Protein AF-A0A522CM79-F1 (afdb_monomer_lite)

Structure (mmCIF, N/CA/C/O backbone):
data_AF-A0A522CM79-F1
#
_entry.id   AF-A0A522CM79-F1
#
loop_
_atom_site.group_PDB
_atom_site.id
_atom_site.type_symbol
_atom_site.label_atom_id
_atom_site.label_alt_id
_atom_site.label_comp_id
_atom_site.label_asym_id
_atom_site.label_entity_id
_atom_site.label_seq_id
_atom_site.pdbx_PDB_ins_code
_atom_site.Cartn_x
_atom_site.Cartn_y
_atom_site.Cartn_z
_atom_site.occupancy
_atom_site.B_iso_or_equiv
_atom_site.auth_seq_id
_atom_site.auth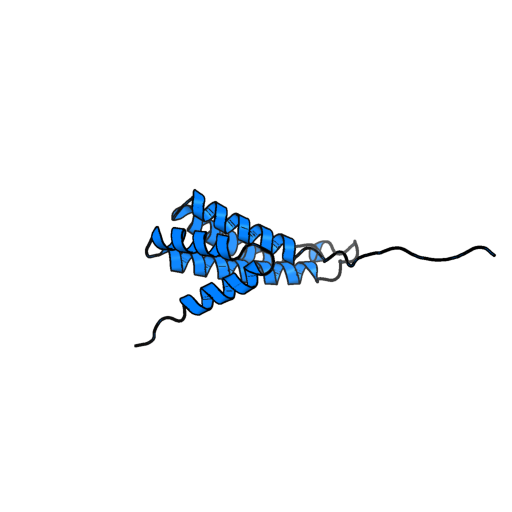_comp_id
_atom_site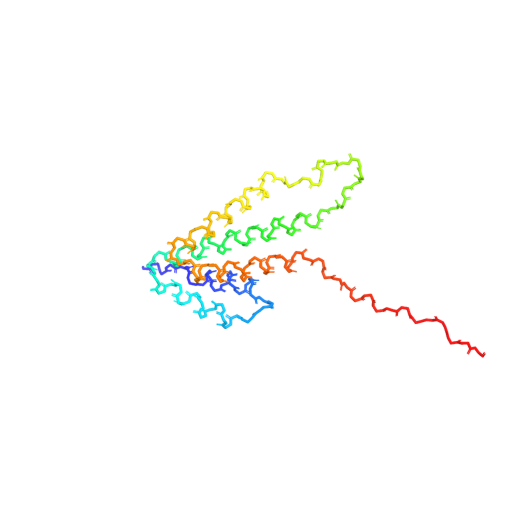.auth_asym_id
_atom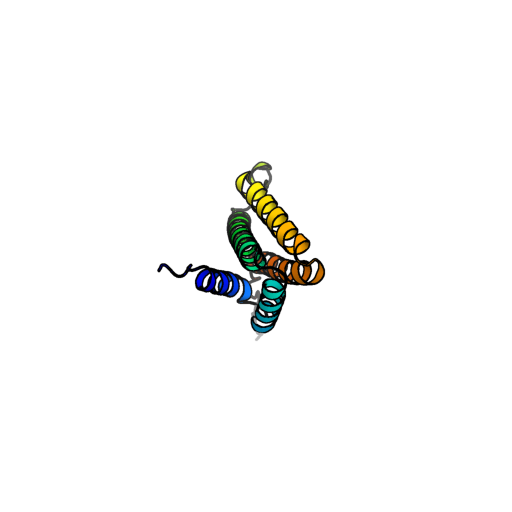_site.auth_atom_id
_atom_site.pdbx_PDB_model_num
ATOM 1 N N . MET A 1 1 ? -13.249 26.812 8.431 1.00 33.41 1 MET A N 1
ATOM 2 C CA . MET A 1 1 ? -13.419 25.378 8.761 1.00 33.41 1 MET A CA 1
ATOM 3 C C . MET A 1 1 ? -12.969 24.543 7.568 1.00 33.41 1 MET A C 1
ATOM 5 O O . MET A 1 1 ? -13.743 24.342 6.641 1.00 33.41 1 MET A O 1
ATOM 9 N N . THR A 1 2 ? -11.707 24.116 7.536 1.00 35.78 2 THR A N 1
ATOM 10 C CA . THR A 1 2 ? -11.151 23.333 6.420 1.00 35.78 2 THR A CA 1
ATOM 11 C C . THR A 1 2 ? -11.462 21.859 6.666 1.00 35.78 2 THR A C 1
ATOM 13 O O . THR A 1 2 ? -10.787 21.206 7.457 1.00 35.78 2 THR A O 1
ATOM 16 N N . ARG A 1 3 ? -12.536 21.341 6.055 1.00 39.41 3 ARG A N 1
ATOM 17 C CA . ARG A 1 3 ? -12.828 19.900 6.068 1.00 39.41 3 ARG A CA 1
ATOM 18 C C . ARG A 1 3 ? -11.663 19.177 5.388 1.00 39.41 3 ARG A C 1
ATOM 20 O O . ARG A 1 3 ? -11.334 19.459 4.239 1.00 39.41 3 ARG A O 1
ATOM 27 N N . LEU A 1 4 ? -11.008 18.301 6.142 1.00 37.91 4 LEU A N 1
ATOM 28 C CA . LEU A 1 4 ? -9.883 17.482 5.708 1.00 37.91 4 LEU A CA 1
ATOM 29 C C . LEU A 1 4 ? -10.268 16.687 4.448 1.00 37.91 4 LEU A C 1
ATOM 31 O O . LEU A 1 4 ? -11.114 15.797 4.519 1.00 37.91 4 LEU A O 1
ATOM 35 N N . LYS A 1 5 ? -9.591 16.978 3.326 1.00 47.25 5 LYS A N 1
ATOM 36 C CA . LYS A 1 5 ? -9.557 16.231 2.044 1.00 47.25 5 LYS A CA 1
ATOM 37 C C . LYS A 1 5 ? -9.005 14.793 2.188 1.00 47.25 5 LYS A C 1
ATOM 39 O O . LYS A 1 5 ? -8.283 14.297 1.334 1.00 47.25 5 LYS A O 1
ATOM 44 N N . GLY A 1 6 ? -9.259 14.121 3.307 1.00 43.88 6 GLY A N 1
ATOM 45 C CA . GLY A 1 6 ? -8.823 12.741 3.529 1.00 43.88 6 GLY A CA 1
ATOM 46 C C . GLY A 1 6 ? -9.768 11.715 2.908 1.00 43.88 6 GLY A C 1
ATOM 47 O O . GLY A 1 6 ? -9.361 10.590 2.661 1.00 43.88 6 GLY A O 1
ATOM 48 N N . GLN A 1 7 ? -11.030 12.085 2.673 1.00 45.50 7 GLN A N 1
ATOM 49 C CA . GLN A 1 7 ? -12.036 11.173 2.125 1.00 45.50 7 GLN A CA 1
ATOM 50 C C . GLN A 1 7 ? -11.904 11.073 0.601 1.00 45.50 7 GLN A C 1
ATOM 52 O O . GLN A 1 7 ? -11.690 9.980 0.095 1.00 45.50 7 GLN A O 1
ATOM 57 N N . ASP A 1 8 ? -11.830 12.214 -0.094 1.00 50.91 8 ASP A N 1
ATOM 58 C CA . ASP A 1 8 ? -11.607 12.246 -1.546 1.00 50.91 8 ASP A CA 1
ATOM 59 C C . ASP A 1 8 ? -10.283 11.581 -1.964 1.00 50.91 8 ASP A C 1
ATOM 61 O O . ASP A 1 8 ? -10.229 10.911 -2.988 1.00 50.91 8 ASP A O 1
ATOM 65 N N . ASN A 1 9 ? -9.221 11.703 -1.157 1.00 60.53 9 ASN A N 1
ATOM 66 C CA . ASN A 1 9 ? -7.935 11.055 -1.445 1.00 60.53 9 ASN A CA 1
ATOM 67 C C . ASN A 1 9 ? -7.972 9.537 -1.245 1.00 60.53 9 ASN A C 1
ATOM 69 O O . ASN A 1 9 ? -7.327 8.817 -2.000 1.00 60.53 9 ASN A O 1
ATOM 73 N N . LEU A 1 10 ? -8.688 9.038 -0.232 1.00 58.62 10 LEU A N 1
ATOM 74 C CA . LEU A 1 10 ? -8.773 7.599 0.012 1.00 58.62 10 LEU A CA 1
ATOM 75 C C . LEU A 1 10 ? -9.591 6.919 -1.087 1.00 58.62 10 LEU A C 1
ATOM 77 O O . LEU A 1 10 ? -9.165 5.888 -1.604 1.00 58.62 10 LEU A O 1
ATOM 81 N N . ASP A 1 11 ? -10.731 7.506 -1.456 1.00 62.25 11 ASP A N 1
ATOM 82 C CA . ASP A 1 11 ? -11.580 7.008 -2.538 1.00 62.25 11 ASP A CA 1
ATOM 83 C C . ASP A 1 11 ? -10.852 7.075 -3.898 1.00 62.25 11 ASP A C 1
ATOM 85 O O . ASP A 1 11 ? -10.929 6.118 -4.667 1.00 62.25 11 ASP A O 1
ATOM 89 N N . ASP A 1 12 ? -10.066 8.125 -4.173 1.00 63.88 12 ASP A N 1
ATOM 90 C CA . ASP A 1 12 ? -9.259 8.249 -5.401 1.00 63.88 12 ASP A CA 1
ATOM 91 C C . ASP A 1 12 ? -8.092 7.243 -5.455 1.00 63.88 12 ASP A C 1
ATOM 93 O O . ASP A 1 12 ? -7.921 6.533 -6.450 1.00 63.88 12 ASP A O 1
ATOM 97 N N . LEU A 1 13 ? -7.328 7.102 -4.363 1.00 61.19 13 LEU A N 1
ATOM 98 C CA . LEU A 1 13 ? -6.248 6.111 -4.243 1.00 61.19 13 LEU A CA 1
ATOM 99 C C . LEU A 1 13 ? -6.785 4.680 -4.348 1.00 61.19 13 LEU A C 1
ATOM 101 O O . LEU A 1 13 ? -6.214 3.834 -5.040 1.00 61.19 13 LEU A O 1
ATOM 105 N N . THR A 1 14 ? -7.921 4.420 -3.699 1.00 61.84 14 THR A N 1
ATOM 106 C CA . THR A 1 14 ? -8.623 3.139 -3.784 1.00 61.84 14 THR A CA 1
ATOM 107 C C . THR A 1 14 ? -9.111 2.896 -5.205 1.00 61.84 14 THR A C 1
ATOM 109 O O . THR A 1 14 ? -8.880 1.816 -5.741 1.00 61.84 14 THR A O 1
ATOM 112 N N . GLY A 1 15 ? -9.746 3.880 -5.846 1.00 59.38 15 GLY A N 1
ATOM 113 C CA . GLY A 1 15 ? -10.246 3.788 -7.218 1.00 59.38 15 GLY A CA 1
ATOM 114 C C . GLY A 1 15 ? -9.143 3.462 -8.226 1.00 59.38 15 GLY A C 1
ATOM 115 O O . GLY A 1 15 ? -9.307 2.572 -9.062 1.00 59.38 15 GLY A O 1
ATOM 116 N N . LYS A 1 16 ? -7.975 4.099 -8.089 1.00 62.78 16 LYS A N 1
ATOM 117 C CA . LYS A 1 16 ? -6.784 3.819 -8.909 1.00 62.78 16 LYS A CA 1
ATOM 118 C C . LYS A 1 16 ? -6.244 2.403 -8.711 1.00 62.78 16 LYS A C 1
ATOM 120 O O . LYS A 1 16 ? -5.839 1.765 -9.681 1.00 62.78 16 LYS A O 1
ATOM 125 N N . LEU A 1 17 ? -6.257 1.896 -7.477 1.00 58.19 17 LEU A N 1
ATOM 126 C CA . LEU A 1 17 ? -5.774 0.550 -7.160 1.00 58.19 17 LEU A CA 1
ATOM 127 C C . LEU A 1 17 ? -6.801 -0.550 -7.472 1.00 58.19 17 LEU A C 1
ATOM 129 O O . LEU A 1 17 ? -6.401 -1.679 -7.728 1.00 58.19 17 LEU A O 1
ATOM 133 N N . THR A 1 18 ? -8.103 -0.252 -7.475 1.00 56.16 18 THR A N 1
ATOM 134 C CA . THR A 1 18 ? -9.193 -1.243 -7.604 1.00 56.16 18 THR A CA 1
ATOM 135 C C . THR A 1 18 ? -9.727 -1.455 -9.012 1.00 56.16 18 THR A C 1
ATOM 137 O O . THR A 1 18 ? -10.574 -2.327 -9.186 1.00 56.16 18 THR A O 1
ATOM 140 N N . ALA A 1 19 ? -9.216 -0.753 -10.027 1.00 57.09 19 ALA A N 1
ATOM 141 C CA . ALA A 1 19 ? -9.712 -0.807 -11.409 1.00 57.09 19 ALA A CA 1
ATOM 142 C C . ALA A 1 19 ? -9.709 -2.209 -12.087 1.00 57.09 19 ALA A C 1
ATOM 144 O O . ALA A 1 19 ? -10.099 -2.324 -13.246 1.00 57.09 19 ALA A O 1
ATOM 145 N N . GLY A 1 20 ? -9.308 -3.281 -11.388 1.00 52.53 20 GLY A N 1
ATOM 146 C CA . GLY A 1 20 ? -9.356 -4.676 -11.846 1.00 52.53 20 GLY A CA 1
ATOM 147 C C . GLY A 1 20 ? -10.055 -5.687 -10.918 1.00 52.53 20 GLY A C 1
ATOM 148 O O . GLY A 1 20 ? -10.066 -6.867 -11.253 1.00 52.53 20 GLY A O 1
ATOM 149 N N . PHE A 1 21 ? -10.638 -5.284 -9.780 1.00 54.06 21 PHE A N 1
ATOM 150 C CA . PHE A 1 21 ? -11.326 -6.193 -8.842 1.00 54.06 21 PHE A CA 1
ATOM 151 C C . PHE A 1 21 ? -12.577 -5.550 -8.226 1.00 54.06 21 PHE A C 1
ATOM 153 O O . PHE A 1 21 ? -12.811 -4.356 -8.368 1.00 54.06 21 PHE A O 1
ATOM 160 N N . ASN A 1 22 ? -13.404 -6.360 -7.556 1.00 58.97 22 ASN A N 1
ATOM 161 C CA . ASN A 1 22 ? -14.725 -5.996 -7.034 1.00 58.97 22 ASN A CA 1
ATOM 162 C C . ASN A 1 22 ? -14.639 -4.844 -6.000 1.00 58.97 22 ASN A C 1
ATOM 164 O O . ASN A 1 22 ? -14.544 -5.079 -4.795 1.00 58.97 22 ASN A O 1
ATOM 168 N N . ALA A 1 23 ? -14.644 -3.591 -6.474 1.00 62.09 23 ALA A N 1
ATOM 169 C CA . ALA A 1 23 ? -14.484 -2.370 -5.674 1.00 62.09 23 ALA A CA 1
ATOM 170 C C . ALA A 1 23 ? -15.493 -2.282 -4.515 1.00 62.09 23 ALA A C 1
ATOM 172 O O . ALA A 1 23 ? -15.190 -1.743 -3.451 1.00 62.09 23 ALA A O 1
ATOM 173 N N . VAL A 1 24 ? -16.661 -2.906 -4.693 1.00 61.12 24 VAL A N 1
ATOM 174 C CA . VAL A 1 24 ? -17.711 -3.047 -3.678 1.00 61.12 24 VAL A CA 1
ATOM 175 C C . VAL A 1 24 ? -17.216 -3.826 -2.451 1.00 61.12 24 VAL A C 1
ATOM 177 O O . VAL A 1 24 ? -17.466 -3.419 -1.319 1.00 61.12 24 VAL A O 1
ATOM 180 N N . THR A 1 25 ? -16.465 -4.914 -2.647 1.00 69.31 25 THR A N 1
ATOM 181 C CA . THR A 1 25 ? -15.951 -5.749 -1.548 1.00 69.31 25 THR A CA 1
ATOM 182 C C . THR A 1 25 ? -14.831 -5.049 -0.783 1.00 69.31 25 THR A C 1
ATOM 184 O O . THR A 1 25 ? -14.782 -5.143 0.441 1.00 69.31 25 THR A O 1
ATOM 187 N N . LEU A 1 26 ? -13.954 -4.311 -1.472 1.00 75.19 26 LEU A N 1
ATOM 188 C CA . LEU A 1 26 ? -12.891 -3.568 -0.795 1.00 75.19 26 LEU A CA 1
ATOM 189 C C . LEU A 1 26 ? -13.451 -2.388 0.002 1.00 75.19 26 LEU A C 1
ATOM 191 O O . LEU A 1 26 ? -13.035 -2.187 1.138 1.00 75.19 26 LEU A O 1
ATOM 195 N N . LYS A 1 27 ? -14.431 -1.660 -0.545 1.00 77.50 27 LYS A N 1
ATOM 196 C CA . LYS A 1 27 ? -15.089 -0.562 0.169 1.00 77.50 27 LYS A CA 1
ATOM 197 C C . LYS A 1 27 ? -15.770 -1.043 1.453 1.00 77.50 27 LYS A C 1
ATOM 199 O O . LYS A 1 27 ? -15.560 -0.457 2.509 1.00 77.50 27 LYS A O 1
ATOM 204 N N . ALA A 1 28 ? -16.483 -2.170 1.397 1.00 81.38 28 ALA A N 1
ATOM 205 C CA . ALA A 1 28 ? -17.084 -2.773 2.587 1.00 81.38 28 ALA A CA 1
ATOM 206 C C . ALA A 1 28 ? -16.033 -3.193 3.637 1.00 81.38 28 ALA A C 1
ATOM 208 O O . ALA A 1 28 ? -16.248 -3.012 4.834 1.00 81.38 28 ALA A O 1
ATOM 209 N N . LEU A 1 29 ? -14.880 -3.725 3.208 1.00 82.38 29 LEU A N 1
ATOM 210 C CA . LEU A 1 29 ? -13.769 -4.054 4.111 1.00 82.38 29 LEU A CA 1
ATOM 211 C C . LEU A 1 29 ? -13.141 -2.800 4.734 1.00 82.38 29 LEU A C 1
ATOM 213 O O . LEU A 1 29 ? -12.826 -2.805 5.922 1.00 82.38 29 LEU A O 1
ATOM 217 N N . GLN A 1 30 ? -12.988 -1.722 3.963 1.00 83.75 30 GLN A N 1
ATOM 218 C CA . GLN A 1 30 ? -12.483 -0.441 4.458 1.00 83.75 30 GLN A CA 1
ATOM 219 C C . GLN A 1 30 ? -13.428 0.173 5.490 1.00 83.75 30 GLN A C 1
ATOM 221 O O . GLN A 1 30 ? -12.966 0.602 6.539 1.00 83.75 30 GLN A O 1
ATOM 226 N N . GLU A 1 31 ? -14.736 0.185 5.234 1.00 86.06 31 GLU A N 1
ATOM 227 C CA . GLU A 1 31 ? -15.734 0.696 6.182 1.00 86.06 31 GLU A CA 1
ATOM 228 C C . GLU A 1 31 ? -15.712 -0.101 7.494 1.00 86.06 31 GLU A C 1
ATOM 230 O O . GLU A 1 31 ? -15.668 0.486 8.577 1.00 86.06 31 GLU A O 1
ATOM 235 N N . GLN A 1 32 ? -15.632 -1.434 7.409 1.00 86.81 32 GLN A N 1
ATOM 236 C CA . GLN A 1 32 ? -15.476 -2.299 8.582 1.00 86.81 32 GLN A CA 1
ATOM 237 C C . GLN A 1 32 ? -14.166 -2.044 9.332 1.00 86.81 32 GLN A C 1
ATOM 239 O O . GLN A 1 32 ? -14.151 -2.097 10.559 1.00 86.81 32 GLN A O 1
ATOM 244 N N . PHE A 1 33 ? -13.076 -1.759 8.617 1.00 87.44 33 PHE A N 1
ATOM 245 C CA . PHE A 1 33 ? -11.776 -1.456 9.211 1.00 87.44 33 PHE A CA 1
ATOM 246 C C . PHE A 1 33 ? -11.757 -0.074 9.877 1.00 87.44 33 PHE A C 1
ATOM 248 O O . PHE A 1 33 ? -11.297 0.052 11.009 1.00 87.44 33 PHE A O 1
ATOM 255 N N . VAL A 1 34 ? -12.319 0.952 9.229 1.00 87.38 34 VAL A N 1
ATOM 256 C CA . VAL A 1 34 ? -12.463 2.305 9.794 1.00 87.38 34 VAL A CA 1
ATOM 257 C C . VAL A 1 34 ? -13.315 2.282 11.063 1.00 87.38 34 VAL A C 1
ATOM 259 O O . VAL A 1 34 ? -13.033 3.019 12.002 1.00 87.38 34 VAL A O 1
ATOM 262 N N . ALA A 1 35 ? -14.301 1.388 11.140 1.00 89.38 35 ALA A N 1
ATOM 263 C CA . ALA A 1 35 ? -15.098 1.195 12.346 1.00 89.38 35 ALA A CA 1
ATOM 264 C C . ALA A 1 35 ? -14.324 0.558 13.524 1.00 89.38 35 ALA A C 1
ATOM 266 O O . ALA A 1 35 ? -14.825 0.587 14.646 1.00 89.38 35 ALA A O 1
ATOM 267 N N . LYS A 1 36 ? -13.125 -0.018 13.316 1.00 87.44 36 LYS A N 1
ATOM 268 C CA . LYS A 1 36 ? -12.330 -0.655 14.390 1.00 87.44 36 LYS A CA 1
ATOM 269 C C . LYS A 1 36 ? -11.537 0.327 15.242 1.00 87.44 36 LYS A C 1
ATOM 271 O O . LYS A 1 36 ? -11.258 0.018 16.396 1.00 87.44 36 LYS A O 1
ATOM 276 N N . SER A 1 37 ? -11.134 1.468 14.689 1.00 84.38 37 SER A N 1
ATOM 277 C CA . SER A 1 37 ? -10.310 2.441 15.406 1.00 84.38 37 SER A CA 1
ATOM 278 C C . SER A 1 37 ? -10.450 3.837 14.796 1.00 84.38 37 SER A C 1
ATOM 280 O O . SER A 1 37 ? -10.506 3.956 13.572 1.00 84.38 37 SER A O 1
ATOM 282 N N . PRO A 1 38 ? -10.433 4.913 15.602 1.00 80.88 38 PRO A N 1
ATOM 283 C CA . PRO A 1 38 ? -10.384 6.280 15.080 1.00 80.88 38 PRO A CA 1
ATOM 284 C C . PRO A 1 38 ? -9.150 6.536 14.194 1.00 80.88 38 PRO A C 1
ATOM 286 O O . PRO A 1 38 ? -9.232 7.307 13.236 1.00 80.88 38 PRO A O 1
ATOM 289 N N . ASP A 1 39 ? -8.037 5.838 14.444 1.00 84.25 39 ASP A N 1
ATOM 290 C CA . ASP A 1 39 ? -6.797 5.965 13.669 1.00 84.25 39 ASP A CA 1
ATOM 291 C C . ASP A 1 39 ? -6.795 5.120 12.387 1.00 84.25 39 ASP A C 1
ATOM 293 O O . ASP A 1 39 ? -5.958 5.317 11.502 1.00 84.25 39 ASP A O 1
ATOM 297 N N . ALA A 1 40 ? -7.759 4.208 12.232 1.00 84.62 40 ALA A N 1
ATOM 298 C CA . ALA A 1 40 ? -7.836 3.284 11.103 1.00 84.62 40 ALA A CA 1
ATOM 299 C C . ALA A 1 40 ? -7.902 3.997 9.750 1.00 84.62 40 ALA A C 1
ATOM 301 O O . ALA A 1 40 ? -7.303 3.541 8.777 1.00 84.62 40 ALA A O 1
ATOM 302 N N . LYS A 1 41 ? -8.571 5.153 9.686 1.00 85.19 41 LYS A N 1
ATOM 303 C CA . LYS A 1 41 ? -8.634 5.956 8.459 1.00 85.19 41 LYS A CA 1
ATOM 304 C C . LYS A 1 41 ? -7.261 6.508 8.068 1.00 85.19 41 LYS A C 1
ATOM 306 O O . LYS A 1 41 ? -6.915 6.506 6.886 1.00 85.19 41 LYS A O 1
ATOM 311 N N . LYS A 1 42 ? -6.468 6.951 9.048 1.00 86.81 42 LYS A N 1
ATOM 312 C CA . LYS A 1 42 ? -5.104 7.437 8.811 1.00 86.81 42 LYS A CA 1
ATOM 313 C C . LYS A 1 42 ? -4.207 6.288 8.357 1.00 86.81 42 LYS A C 1
ATOM 315 O O . LYS A 1 42 ? -3.539 6.421 7.340 1.00 86.81 42 LYS A O 1
ATOM 320 N N . VAL A 1 43 ? -4.266 5.151 9.047 1.00 88.88 43 VAL A N 1
ATOM 321 C CA . VAL A 1 43 ? -3.473 3.962 8.703 1.00 88.88 43 VAL A CA 1
ATOM 322 C C . VAL A 1 43 ? -3.812 3.438 7.306 1.00 88.88 43 VAL A C 1
ATOM 324 O O . VAL A 1 43 ? -2.902 3.137 6.539 1.00 88.88 43 VAL A O 1
ATOM 327 N N . LEU A 1 44 ? -5.093 3.398 6.924 1.00 86.12 44 LEU A N 1
ATOM 328 C CA . LEU A 1 44 ? -5.489 3.057 5.554 1.00 86.12 44 LEU A CA 1
ATOM 329 C C . LEU A 1 44 ? -4.930 4.043 4.530 1.00 86.12 44 LEU A C 1
ATOM 331 O O . LEU A 1 44 ? -4.428 3.623 3.493 1.00 86.12 44 LEU A O 1
ATOM 335 N N . THR A 1 45 ? -4.996 5.344 4.816 1.00 85.12 45 THR A N 1
ATOM 336 C CA . THR A 1 45 ? -4.459 6.374 3.914 1.00 85.12 45 THR A CA 1
ATOM 337 C C . THR A 1 45 ? -2.953 6.199 3.719 1.00 85.12 45 THR A C 1
ATOM 339 O O . THR A 1 45 ? -2.484 6.162 2.583 1.00 85.12 45 THR A O 1
ATOM 342 N N . ASP A 1 46 ? -2.207 6.027 4.813 1.00 87.19 46 ASP A N 1
ATOM 343 C CA . ASP A 1 46 ? -0.757 5.812 4.782 1.00 87.19 46 ASP A CA 1
ATOM 344 C C . ASP A 1 46 ? -0.407 4.525 4.012 1.00 87.19 46 ASP A C 1
ATOM 346 O O . ASP A 1 46 ? 0.524 4.512 3.204 1.00 87.19 46 ASP A O 1
ATOM 350 N N . PHE A 1 47 ? -1.198 3.462 4.194 1.00 89.38 47 PHE A N 1
ATOM 351 C CA . PHE A 1 47 ? -1.054 2.208 3.458 1.00 89.38 47 PHE A CA 1
ATOM 352 C C . PHE A 1 47 ? -1.274 2.370 1.952 1.00 89.38 47 PHE A C 1
ATOM 354 O O . PHE A 1 47 ? -0.445 1.915 1.164 1.00 89.38 47 PHE A O 1
ATOM 361 N N . TYR A 1 48 ? -2.343 3.047 1.528 1.00 86.06 48 TYR A N 1
ATOM 362 C CA . TYR A 1 48 ? -2.608 3.260 0.104 1.00 86.06 48 TYR A CA 1
ATOM 363 C C . TYR A 1 48 ? -1.581 4.180 -0.564 1.00 86.06 48 TYR A C 1
ATOM 365 O O . TYR A 1 48 ? -1.193 3.926 -1.703 1.00 86.06 48 TYR A O 1
ATOM 373 N N . LEU A 1 49 ? -1.083 5.200 0.140 1.00 86.56 49 LEU A N 1
ATOM 374 C CA . LEU A 1 49 ? 0.007 6.044 -0.359 1.00 86.56 49 LEU A CA 1
ATOM 375 C C . LEU A 1 49 ? 1.302 5.242 -0.543 1.00 86.56 49 LEU A C 1
ATOM 377 O O . LEU A 1 49 ? 1.974 5.369 -1.570 1.00 86.56 49 LEU A O 1
ATOM 381 N N . ALA A 1 50 ? 1.641 4.384 0.423 1.00 85.56 50 ALA A N 1
ATOM 382 C CA . ALA A 1 50 ? 2.787 3.488 0.306 1.00 85.56 50 ALA A CA 1
ATOM 383 C C . ALA A 1 50 ? 2.611 2.487 -0.851 1.00 85.56 50 ALA A C 1
ATOM 385 O O . ALA A 1 50 ? 3.558 2.227 -1.594 1.00 85.56 50 ALA A O 1
ATOM 386 N N . ALA A 1 51 ? 1.392 1.974 -1.043 1.00 85.00 51 ALA A N 1
ATOM 387 C CA . ALA A 1 51 ? 1.039 1.074 -2.136 1.00 85.00 51 ALA A CA 1
ATOM 388 C C . ALA A 1 51 ? 1.179 1.735 -3.516 1.00 85.00 51 ALA A C 1
ATOM 390 O O . ALA A 1 51 ? 1.768 1.143 -4.420 1.00 85.00 51 ALA A O 1
ATOM 391 N N . GLU A 1 52 ? 0.690 2.968 -3.681 1.00 83.94 52 GLU A N 1
ATOM 392 C CA . GLU A 1 52 ? 0.812 3.731 -4.929 1.00 83.94 52 GLU A CA 1
ATOM 393 C C . GLU A 1 52 ? 2.286 4.023 -5.254 1.00 83.94 52 GLU A C 1
ATOM 395 O O . GLU A 1 52 ? 2.733 3.820 -6.390 1.00 83.94 52 GLU A O 1
ATOM 400 N N . GLN A 1 53 ? 3.078 4.431 -4.254 1.00 84.06 53 GLN A N 1
ATOM 401 C CA . GLN A 1 53 ? 4.517 4.622 -4.437 1.00 84.06 53 GLN A CA 1
ATOM 402 C C . GLN A 1 53 ? 5.212 3.323 -4.847 1.00 84.06 53 GLN A C 1
ATOM 404 O O . GLN A 1 53 ? 5.988 3.332 -5.806 1.00 84.06 53 GLN A O 1
ATOM 409 N N . LEU A 1 54 ? 4.922 2.205 -4.175 1.00 85.06 54 LEU A N 1
ATOM 410 C CA . LEU A 1 54 ? 5.488 0.904 -4.526 1.00 85.06 54 LEU A CA 1
ATOM 411 C C . LEU A 1 54 ? 5.105 0.501 -5.956 1.00 85.06 54 LEU A C 1
ATOM 413 O O . LEU A 1 54 ? 5.981 0.139 -6.738 1.00 85.06 54 LEU A O 1
ATOM 417 N N . GLN A 1 55 ? 3.836 0.647 -6.341 1.00 83.12 55 GLN A N 1
ATOM 418 C CA . GLN A 1 55 ? 3.366 0.352 -7.695 1.00 83.12 55 GLN A CA 1
ATOM 419 C C . GLN A 1 55 ? 4.090 1.191 -8.752 1.00 83.12 55 GLN A C 1
ATOM 421 O O . GLN A 1 55 ? 4.519 0.665 -9.781 1.00 83.12 55 GLN A O 1
ATOM 426 N N . LYS A 1 56 ? 4.268 2.494 -8.505 1.00 82.94 56 LYS A N 1
ATOM 427 C CA . LYS A 1 56 ? 5.017 3.380 -9.402 1.00 82.94 56 LYS A CA 1
ATOM 428 C C . LYS A 1 56 ? 6.465 2.911 -9.555 1.00 82.94 56 LYS A C 1
ATOM 430 O O . LYS A 1 56 ? 6.955 2.812 -10.679 1.00 82.94 56 LYS A O 1
ATOM 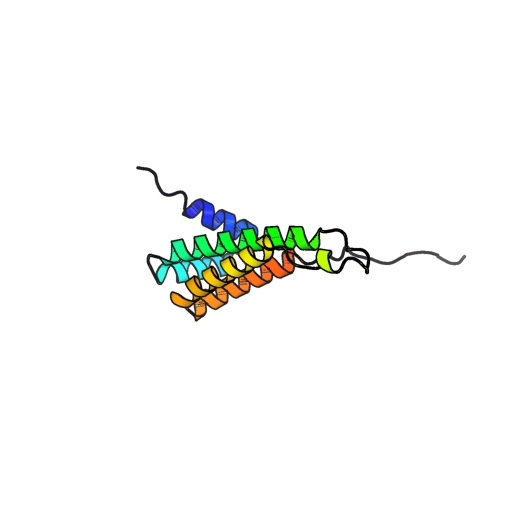435 N N . ARG A 1 57 ? 7.130 2.569 -8.449 1.00 84.06 57 ARG A N 1
ATOM 436 C CA . ARG A 1 57 ? 8.526 2.107 -8.447 1.00 84.06 57 ARG A CA 1
ATOM 437 C C . ARG A 1 57 ? 8.710 0.730 -9.083 1.00 84.06 57 ARG A C 1
ATOM 439 O O . ARG A 1 57 ? 9.712 0.521 -9.767 1.00 84.06 57 ARG A O 1
ATOM 446 N N . GLU A 1 58 ? 7.760 -0.183 -8.911 1.00 82.12 58 GLU A N 1
ATOM 447 C CA . GLU A 1 58 ? 7.748 -1.481 -9.593 1.00 82.12 58 GLU A CA 1
ATOM 448 C C . GLU A 1 58 ? 7.480 -1.307 -11.097 1.00 82.12 58 GLU A C 1
ATOM 450 O O . GLU A 1 58 ? 8.144 -1.929 -11.921 1.00 82.12 58 GLU A O 1
ATOM 455 N N . ASN A 1 59 ? 6.593 -0.393 -11.497 1.00 81.31 59 ASN A N 1
ATOM 456 C CA . ASN A 1 59 ? 6.397 -0.047 -12.909 1.00 81.31 59 ASN A CA 1
ATOM 457 C C . ASN A 1 59 ? 7.653 0.569 -13.537 1.00 81.31 59 ASN A C 1
ATOM 459 O O . ASN A 1 59 ? 8.000 0.230 -14.667 1.00 81.31 59 ASN A O 1
ATOM 463 N N . GLU A 1 60 ? 8.347 1.455 -12.819 1.00 81.19 60 GLU A N 1
ATOM 464 C CA . GLU A 1 60 ? 9.646 1.991 -13.240 1.00 81.19 60 GLU A CA 1
ATOM 465 C C . GLU A 1 60 ? 10.678 0.869 -13.394 1.00 81.19 60 GLU A C 1
ATOM 467 O O . GLU A 1 60 ? 11.386 0.848 -14.396 1.00 81.19 60 GLU A O 1
ATOM 472 N N . PHE A 1 61 ? 10.734 -0.084 -12.454 1.00 78.00 61 PHE A N 1
ATOM 473 C CA . PHE A 1 61 ? 11.622 -1.248 -12.534 1.00 78.00 61 PHE A CA 1
ATOM 474 C C . PHE A 1 61 ? 11.337 -2.099 -13.775 1.00 78.00 61 PHE A C 1
ATOM 476 O O . PHE A 1 61 ? 12.241 -2.361 -14.562 1.00 78.00 61 PHE A O 1
ATOM 483 N N . ASN A 1 62 ? 10.075 -2.474 -13.988 1.00 74.81 62 ASN A N 1
ATOM 484 C CA . ASN A 1 62 ? 9.663 -3.360 -15.078 1.00 74.81 62 ASN A CA 1
ATOM 485 C C . ASN A 1 62 ? 9.783 -2.717 -16.465 1.00 74.81 62 ASN A C 1
ATOM 487 O O . ASN A 1 62 ? 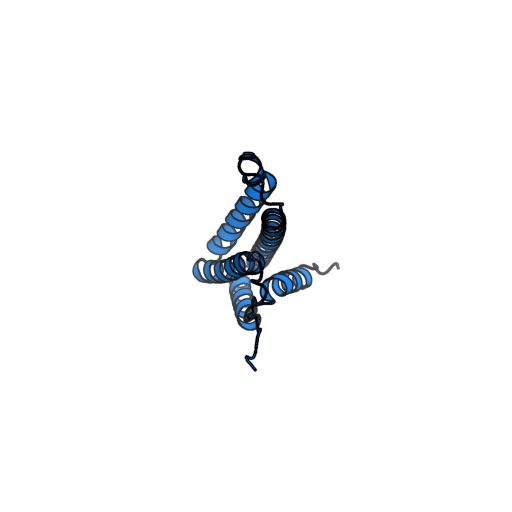9.910 -3.424 -17.464 1.00 74.81 62 ASN A O 1
ATOM 491 N N . LYS A 1 63 ? 9.751 -1.381 -16.539 1.00 75.75 63 LYS A N 1
ATOM 492 C CA . LYS A 1 63 ? 9.980 -0.621 -17.775 1.00 75.75 63 LYS A CA 1
ATOM 493 C C . LYS A 1 63 ? 11.460 -0.359 -18.062 1.00 75.75 63 LYS A C 1
ATOM 495 O O . LYS A 1 63 ? 11.760 0.143 -19.146 1.00 75.75 63 LYS A O 1
ATOM 500 N N . ARG A 1 64 ? 12.390 -0.673 -17.145 1.00 70.38 64 ARG A N 1
ATOM 501 C CA . ARG A 1 64 ? 13.826 -0.569 -17.449 1.00 70.38 64 ARG A CA 1
ATOM 502 C C . ARG A 1 64 ? 14.157 -1.508 -18.602 1.00 70.38 64 ARG A C 1
ATOM 504 O O . ARG A 1 64 ? 13.710 -2.654 -18.640 1.00 70.38 64 ARG A O 1
ATOM 511 N N . ALA A 1 65 ? 14.952 -1.009 -19.546 1.00 64.25 65 ALA A N 1
ATOM 512 C CA . ALA A 1 65 ? 15.513 -1.850 -20.590 1.00 64.25 65 ALA A CA 1
ATOM 513 C C . ALA A 1 65 ? 16.230 -3.025 -19.922 1.00 64.25 65 ALA A C 1
ATOM 515 O O . ALA A 1 65 ? 17.019 -2.810 -19.000 1.00 64.25 65 ALA A O 1
ATOM 516 N N . LYS A 1 66 ? 15.935 -4.255 -20.366 1.00 61.06 66 LYS A N 1
ATOM 517 C CA . LYS A 1 66 ? 16.618 -5.442 -19.849 1.00 61.06 66 LYS A CA 1
ATOM 518 C C . LYS A 1 66 ? 18.118 -5.210 -20.005 1.00 61.06 66 LYS A C 1
ATOM 520 O O . LYS A 1 66 ? 18.565 -5.016 -21.142 1.00 61.06 66 LYS A O 1
ATOM 525 N N . PRO A 1 67 ? 18.882 -5.181 -18.907 1.00 56.41 67 PRO A N 1
ATOM 526 C CA . PRO A 1 67 ? 20.302 -4.957 -19.027 1.00 56.41 67 PRO A CA 1
ATOM 527 C C . PRO A 1 67 ? 20.924 -6.066 -19.858 1.00 56.41 67 PRO A C 1
ATOM 529 O O . PRO A 1 67 ? 20.513 -7.229 -19.795 1.00 56.41 67 PRO A O 1
ATOM 532 N N . LYS A 1 68 ? 21.914 -5.698 -20.671 1.00 57.62 68 LYS A N 1
ATOM 533 C CA . LYS A 1 68 ? 22.756 -6.691 -21.335 1.00 57.62 68 LYS A CA 1
ATOM 534 C C . LYS A 1 68 ? 23.357 -7.582 -20.242 1.00 57.62 68 LYS A C 1
ATOM 536 O O . LYS A 1 68 ? 23.691 -7.083 -19.172 1.00 57.62 68 LYS A O 1
ATOM 541 N N . ALA A 1 69 ? 23.501 -8.880 -20.510 1.00 57.00 69 ALA A N 1
ATOM 542 C CA . ALA A 1 69 ? 23.835 -9.916 -19.519 1.00 57.00 69 ALA A CA 1
ATOM 543 C C . ALA A 1 69 ? 25.082 -9.652 -18.638 1.00 57.00 69 ALA A C 1
ATOM 545 O O . ALA A 1 69 ? 25.266 -10.331 -17.634 1.00 57.00 69 ALA A O 1
ATOM 546 N N . HIS A 1 70 ? 25.923 -8.675 -18.985 1.00 57.34 70 HIS A N 1
ATOM 547 C CA . HIS A 1 70 ? 27.105 -8.267 -18.225 1.00 57.34 70 HIS A CA 1
ATOM 548 C C . HIS A 1 70 ? 26.852 -7.174 -17.169 1.00 57.34 70 HIS A C 1
ATOM 550 O O . HIS A 1 70 ? 27.738 -6.921 -16.357 1.00 57.34 70 HIS A O 1
ATOM 556 N N . ASP A 1 71 ? 25.680 -6.531 -17.137 1.00 59.56 71 ASP A N 1
ATOM 557 C CA . ASP A 1 71 ? 25.393 -5.441 -16.196 1.00 59.56 71 ASP A CA 1
ATOM 558 C C . ASP A 1 71 ? 24.536 -5.924 -15.014 1.00 59.56 71 ASP A C 1
ATOM 560 O O . ASP A 1 71 ? 23.332 -5.678 -14.911 1.00 59.56 71 ASP A O 1
ATOM 564 N N . LEU A 1 72 ? 25.181 -6.665 -14.106 1.00 56.72 72 LEU A N 1
ATOM 565 C CA . LEU A 1 72 ? 24.563 -7.212 -12.889 1.00 56.72 72 LEU A CA 1
ATOM 566 C C . LEU A 1 72 ? 23.934 -6.121 -12.004 1.00 56.72 72 LEU A C 1
ATOM 568 O O . LEU A 1 72 ? 22.956 -6.387 -11.306 1.00 56.72 72 LEU A O 1
ATOM 572 N N . LYS A 1 73 ? 24.459 -4.887 -12.047 1.00 58.28 73 LYS A N 1
ATOM 573 C CA . LYS A 1 73 ? 23.952 -3.759 -11.251 1.00 58.28 73 LYS A CA 1
ATOM 574 C C . LYS A 1 73 ? 22.607 -3.244 -11.751 1.00 58.28 73 LYS A C 1
ATOM 576 O O . LYS A 1 73 ? 21.804 -2.775 -10.951 1.00 58.28 73 LYS A O 1
ATOM 581 N N . ALA A 1 74 ? 22.329 -3.367 -13.042 1.00 56.12 74 ALA A N 1
ATOM 582 C CA . ALA A 1 74 ? 21.080 -2.899 -13.627 1.00 56.12 74 ALA A CA 1
ATOM 583 C C . ALA A 1 74 ? 19.870 -3.804 -13.308 1.00 56.12 74 ALA A C 1
ATOM 585 O O . ALA A 1 74 ? 18.730 -3.352 -13.414 1.00 56.12 74 ALA A O 1
ATOM 586 N N . ASN A 1 75 ? 20.108 -5.038 -12.843 1.00 58.31 75 ASN A N 1
ATOM 587 C CA . ASN A 1 75 ? 19.070 -5.926 -12.302 1.00 58.31 75 ASN A CA 1
ATOM 588 C C . ASN A 1 75 ? 18.760 -5.673 -10.816 1.00 58.31 75 ASN A C 1
ATOM 590 O O . ASN A 1 75 ? 17.804 -6.243 -10.288 1.00 58.31 75 ASN A O 1
ATOM 594 N N . LEU A 1 76 ? 19.542 -4.839 -10.122 1.00 66.62 76 LEU A N 1
ATOM 595 C CA . LEU A 1 76 ? 19.309 -4.542 -8.712 1.00 66.62 76 LEU A CA 1
ATOM 596 C C . LEU A 1 76 ? 18.206 -3.487 -8.552 1.00 66.62 76 LEU A C 1
ATOM 598 O O . LEU A 1 76 ? 18.134 -2.490 -9.280 1.00 66.62 76 LEU A O 1
ATOM 602 N N . ARG A 1 77 ? 17.349 -3.695 -7.548 1.00 78.00 77 ARG A N 1
ATOM 603 C CA . ARG A 1 77 ? 16.427 -2.660 -7.069 1.00 78.00 77 ARG A CA 1
ATOM 604 C C . ARG A 1 77 ? 17.245 -1.472 -6.554 1.00 78.00 77 ARG A C 1
ATOM 606 O O . ARG A 1 77 ? 18.221 -1.659 -5.831 1.00 78.00 77 ARG A O 1
ATOM 613 N N . SER A 1 78 ? 16.857 -0.255 -6.930 1.00 79.69 78 SER A N 1
ATOM 614 C CA . SER A 1 78 ? 17.482 0.962 -6.406 1.00 79.69 78 SER A CA 1
ATOM 615 C C . SER A 1 78 ? 17.195 1.115 -4.911 1.00 79.69 78 SER A C 1
ATOM 617 O O . SER A 1 78 ? 16.222 0.562 -4.394 1.00 79.69 78 SER A O 1
ATOM 619 N N . THR A 1 79 ? 18.001 1.918 -4.211 1.00 83.56 79 THR A N 1
ATOM 620 C CA . THR A 1 79 ? 17.741 2.274 -2.806 1.00 83.56 79 THR A CA 1
ATOM 621 C C . THR A 1 79 ? 16.321 2.808 -2.621 1.00 83.56 79 THR A C 1
ATOM 623 O O . THR A 1 79 ? 15.640 2.424 -1.681 1.00 83.56 79 THR A O 1
ATOM 626 N N . GLU A 1 80 ? 15.824 3.611 -3.565 1.00 81.25 80 GLU A N 1
ATOM 627 C CA . GLU A 1 80 ? 14.451 4.128 -3.548 1.00 81.25 80 GLU A CA 1
ATOM 628 C C . GLU A 1 80 ? 13.387 3.023 -3.660 1.00 81.25 80 GLU A C 1
ATOM 630 O O . GLU A 1 80 ? 12.356 3.098 -2.996 1.00 81.25 80 GLU A O 1
ATOM 635 N N . GLN A 1 81 ? 13.633 1.983 -4.467 1.00 82.19 81 GLN A N 1
ATOM 636 C CA . GLN A 1 81 ? 12.751 0.814 -4.567 1.00 82.19 81 GLN A CA 1
ATOM 637 C C . GLN A 1 81 ? 12.741 0.010 -3.267 1.00 82.19 81 GLN A C 1
ATOM 639 O O . GLN A 1 81 ? 11.676 -0.374 -2.793 1.00 82.19 81 GLN A O 1
ATOM 644 N N . LEU A 1 82 ? 13.908 -0.200 -2.654 1.00 84.94 82 LEU A N 1
ATOM 645 C CA . LEU A 1 82 ? 14.005 -0.872 -1.356 1.00 84.94 82 LEU A CA 1
ATOM 646 C C . LEU A 1 82 ? 13.316 -0.072 -0.243 1.00 84.94 82 LEU A C 1
ATOM 648 O O . LEU A 1 82 ? 12.650 -0.662 0.606 1.00 84.94 82 LEU A O 1
ATOM 652 N N . THR A 1 83 ? 13.423 1.258 -0.266 1.00 87.19 83 THR A N 1
ATOM 653 C CA . THR A 1 83 ? 12.702 2.139 0.660 1.00 87.19 83 THR A CA 1
ATOM 654 C C . THR A 1 83 ? 11.195 2.023 0.467 1.00 87.19 83 THR A C 1
ATOM 656 O O . THR A 1 83 ? 10.493 1.815 1.448 1.00 87.19 83 THR A O 1
ATOM 659 N N . ALA A 1 84 ? 10.693 2.069 -0.772 1.00 85.12 84 ALA A N 1
ATOM 660 C CA . ALA A 1 84 ? 9.261 1.930 -1.044 1.00 85.12 84 ALA A CA 1
ATOM 661 C C . ALA A 1 84 ? 8.697 0.585 -0.548 1.00 85.12 84 ALA A C 1
ATOM 663 O O . ALA A 1 84 ? 7.625 0.557 0.051 1.00 85.12 84 ALA A O 1
ATOM 664 N N . ILE A 1 85 ? 9.446 -0.512 -0.722 1.00 88.06 85 ILE A N 1
ATOM 665 C CA . ILE A 1 85 ? 9.075 -1.833 -0.189 1.00 88.06 85 ILE A CA 1
ATOM 666 C C . ILE A 1 85 ? 8.992 -1.793 1.338 1.00 88.06 85 ILE A C 1
ATOM 668 O O . ILE A 1 85 ? 7.997 -2.228 1.908 1.00 88.06 85 ILE A O 1
ATOM 672 N N . ARG A 1 86 ? 10.005 -1.238 2.013 1.00 89.81 86 ARG A N 1
ATOM 673 C CA . ARG A 1 86 ? 10.001 -1.130 3.480 1.00 89.81 86 ARG A CA 1
ATOM 674 C C . ARG A 1 86 ? 8.857 -0.260 3.991 1.00 89.81 86 ARG A C 1
ATOM 676 O O . ARG A 1 86 ? 8.217 -0.627 4.966 1.00 89.81 86 ARG A O 1
ATOM 683 N N . THR A 1 87 ? 8.588 0.871 3.345 1.00 89.38 87 THR A N 1
ATOM 684 C CA . THR A 1 87 ? 7.477 1.757 3.714 1.00 89.38 87 THR A CA 1
ATOM 685 C C . THR A 1 87 ? 6.134 1.046 3.568 1.00 89.38 87 THR A C 1
ATOM 687 O O . THR A 1 87 ? 5.290 1.165 4.454 1.00 89.38 87 THR A O 1
ATOM 690 N N . PHE A 1 88 ? 5.955 0.265 2.501 1.00 90.50 88 PHE A N 1
ATOM 691 C CA . PHE A 1 88 ? 4.763 -0.554 2.303 1.00 90.50 88 PHE A CA 1
ATOM 692 C C . PHE A 1 88 ? 4.608 -1.630 3.387 1.00 90.50 88 PHE A C 1
ATOM 694 O O . PHE A 1 88 ? 3.542 -1.729 3.988 1.00 90.50 88 PHE A O 1
ATOM 701 N N . GLU A 1 89 ? 5.674 -2.368 3.706 1.00 90.81 89 GLU A N 1
ATOM 702 C CA . GLU A 1 89 ? 5.664 -3.371 4.781 1.00 90.81 89 GLU A CA 1
ATOM 703 C C . GLU A 1 89 ? 5.344 -2.746 6.146 1.00 90.81 89 GLU A C 1
ATOM 705 O O . GLU A 1 89 ? 4.496 -3.250 6.878 1.00 90.81 89 GLU A O 1
ATOM 710 N N . THR A 1 90 ? 5.944 -1.601 6.479 1.00 92.31 90 THR A N 1
ATOM 711 C CA . THR A 1 90 ? 5.634 -0.881 7.723 1.00 92.31 90 THR A CA 1
ATOM 712 C C . THR A 1 90 ? 4.168 -0.450 7.773 1.00 92.31 90 THR A C 1
ATOM 714 O O . THR A 1 90 ? 3.510 -0.610 8.802 1.00 92.31 90 THR A O 1
ATOM 717 N N . ALA A 1 91 ? 3.619 0.062 6.669 1.00 89.56 91 ALA A N 1
ATOM 718 C CA . ALA A 1 91 ? 2.214 0.456 6.614 1.00 89.56 91 ALA A CA 1
ATOM 719 C C . ALA A 1 91 ? 1.265 -0.756 6.703 1.00 89.56 91 ALA A C 1
ATOM 721 O O . ALA A 1 91 ? 0.226 -0.678 7.360 1.00 89.56 91 ALA A O 1
ATOM 722 N N . LYS A 1 92 ? 1.649 -1.900 6.121 1.00 91.12 92 LYS A N 1
ATOM 723 C CA . LYS A 1 92 ? 0.948 -3.183 6.274 1.00 91.12 92 LYS A CA 1
ATOM 724 C C . LYS A 1 92 ? 0.933 -3.642 7.732 1.00 91.12 92 LYS A C 1
ATOM 726 O O . LYS A 1 92 ? -0.122 -4.023 8.229 1.00 91.12 92 LYS A O 1
ATOM 731 N N . GLN A 1 93 ? 2.056 -3.547 8.445 1.00 92.19 93 GLN A N 1
ATOM 732 C CA . GLN A 1 93 ? 2.097 -3.832 9.885 1.00 92.19 93 GLN A CA 1
ATOM 733 C C . GLN A 1 93 ? 1.168 -2.899 10.675 1.00 92.19 93 GLN A C 1
ATOM 735 O O . GLN A 1 93 ? 0.496 -3.346 11.601 1.00 92.19 93 GLN A O 1
ATOM 740 N N . GLY A 1 94 ? 1.052 -1.632 10.264 1.00 89.38 94 GLY A N 1
ATOM 741 C CA . GLY A 1 94 ? 0.064 -0.700 10.813 1.00 89.38 94 GLY A CA 1
ATOM 742 C C . GLY A 1 94 ? -1.380 -1.191 10.654 1.00 89.38 94 GLY A C 1
ATOM 743 O O . GLY A 1 94 ? -2.161 -1.104 11.602 1.00 89.38 94 GLY A O 1
ATOM 744 N N . LEU A 1 95 ? -1.737 -1.756 9.493 1.00 90.19 95 LEU A N 1
ATOM 745 C CA . LEU A 1 95 ? -3.062 -2.354 9.284 1.00 90.19 95 LEU A CA 1
ATOM 746 C C . LEU A 1 95 ? -3.297 -3.557 10.201 1.00 90.19 95 LEU A C 1
ATOM 748 O O . LEU A 1 95 ? -4.328 -3.633 10.872 1.00 90.19 95 LEU A O 1
ATOM 752 N N . LEU A 1 96 ? -2.327 -4.473 10.244 1.00 91.25 96 LEU A N 1
ATOM 753 C CA . LEU A 1 96 ? -2.392 -5.687 11.058 1.00 91.25 96 LEU A CA 1
ATOM 754 C C . LEU A 1 96 ? -2.475 -5.368 12.557 1.00 91.25 96 LEU A C 1
ATOM 756 O O . LEU A 1 96 ? -3.170 -6.068 13.290 1.00 91.25 96 LEU A O 1
ATOM 760 N N . GLY A 1 97 ? -1.826 -4.287 13.000 1.00 90.56 97 GLY A N 1
ATOM 761 C CA . GLY A 1 97 ? -1.877 -3.809 14.381 1.00 90.56 97 GLY A CA 1
ATOM 762 C C . GLY A 1 97 ? -3.254 -3.302 14.821 1.00 90.56 97 GLY A C 1
ATOM 763 O O . GLY A 1 97 ? -3.573 -3.381 16.003 1.00 90.56 97 GLY A O 1
ATOM 764 N N . ILE A 1 98 ? -4.090 -2.817 13.895 1.00 90.06 98 ILE A N 1
ATOM 765 C CA . ILE A 1 98 ? -5.476 -2.408 14.189 1.00 90.06 98 ILE A CA 1
ATOM 766 C C . ILE A 1 98 ? -6.428 -3.599 14.094 1.00 90.06 98 ILE A C 1
ATOM 768 O O . ILE A 1 98 ? -7.284 -3.798 14.955 1.00 90.06 98 ILE A O 1
ATOM 772 N N . SER A 1 99 ? -6.319 -4.380 13.021 1.00 90.12 99 SER A N 1
ATOM 773 C CA . SER A 1 99 ? -7.123 -5.580 12.833 1.00 90.12 99 SER A CA 1
ATOM 774 C C . SER A 1 99 ? -6.342 -6.588 11.995 1.00 90.12 99 SER A C 1
ATOM 776 O O . SER A 1 99 ? -6.158 -6.344 10.803 1.00 90.12 99 SER A O 1
ATOM 778 N N . PRO A 1 100 ? -5.927 -7.728 12.572 1.00 89.75 100 PRO A N 1
ATOM 779 C CA . PRO A 1 100 ? -5.180 -8.742 11.835 1.00 89.75 100 PRO A CA 1
ATOM 780 C C . PRO A 1 100 ? -5.967 -9.304 10.644 1.00 89.75 100 PRO A C 1
ATOM 782 O O . PRO A 1 100 ? -5.487 -9.246 9.521 1.00 89.75 100 PRO A O 1
ATOM 785 N N . ASP A 1 101 ? -7.209 -9.752 10.862 1.00 89.06 101 ASP A N 1
ATOM 786 C CA . ASP A 1 101 ? -8.038 -10.376 9.816 1.00 89.06 101 ASP A CA 1
ATOM 787 C C . ASP A 1 101 ? -8.412 -9.393 8.690 1.00 89.06 101 ASP A C 1
ATOM 789 O O . ASP A 1 101 ? -8.184 -9.654 7.506 1.00 89.06 101 ASP A O 1
ATOM 793 N N . LEU A 1 102 ? -8.941 -8.214 9.045 1.00 86.56 102 LEU A N 1
ATOM 794 C CA . LEU A 1 102 ? -9.333 -7.209 8.053 1.00 86.56 102 LEU A CA 1
ATOM 795 C C . LEU A 1 102 ? -8.110 -6.571 7.385 1.00 86.56 102 LEU A C 1
ATOM 797 O O . LEU A 1 102 ? -8.126 -6.339 6.176 1.00 86.56 102 LEU A O 1
ATOM 801 N N . GLY A 1 103 ? -7.051 -6.306 8.152 1.00 86.88 103 GLY A N 1
ATOM 802 C CA . GLY A 1 103 ? -5.798 -5.754 7.650 1.00 86.88 103 GLY A CA 1
ATOM 803 C C . GLY A 1 103 ? -5.119 -6.692 6.658 1.00 86.88 103 GLY A C 1
ATOM 804 O O . GLY A 1 103 ? -4.705 -6.243 5.592 1.00 86.88 103 GLY A O 1
ATOM 805 N N . GLU A 1 104 ? -5.087 -7.997 6.940 1.00 88.56 104 GLU A N 1
ATOM 806 C CA . GLU A 1 104 ? -4.552 -9.008 6.027 1.00 88.56 104 GLU A CA 1
ATOM 807 C C . GLU A 1 104 ? -5.383 -9.106 4.742 1.00 88.56 104 GLU A C 1
ATOM 809 O O . GLU A 1 104 ? -4.831 -9.145 3.642 1.00 88.56 104 GLU A O 1
ATOM 814 N N . ARG A 1 105 ? -6.716 -9.072 4.846 1.00 87.12 105 ARG A N 1
ATOM 815 C CA . ARG A 1 105 ? -7.610 -9.060 3.676 1.00 87.12 105 ARG A CA 1
ATOM 816 C C . ARG A 1 105 ? -7.386 -7.838 2.788 1.00 87.12 105 ARG A C 1
ATOM 818 O O . ARG A 1 105 ? -7.266 -7.988 1.573 1.00 87.12 105 ARG A O 1
ATOM 825 N N . ILE A 1 106 ? -7.313 -6.646 3.379 1.00 86.06 106 ILE A N 1
ATOM 826 C CA . ILE A 1 106 ? -7.067 -5.393 2.653 1.00 86.06 106 ILE A CA 1
ATOM 827 C C . ILE A 1 106 ? -5.675 -5.418 2.012 1.00 86.06 106 ILE A C 1
ATOM 829 O O . ILE A 1 106 ? -5.546 -5.123 0.822 1.00 86.06 106 ILE A O 1
ATOM 833 N N . ALA A 1 107 ? -4.650 -5.836 2.760 1.00 87.94 107 ALA A N 1
ATOM 834 C CA . ALA A 1 107 ? -3.285 -5.925 2.257 1.00 87.94 107 ALA A CA 1
ATOM 835 C C . ALA A 1 107 ? -3.169 -6.901 1.081 1.00 87.94 107 ALA A C 1
ATOM 837 O O . ALA A 1 107 ? -2.644 -6.531 0.033 1.00 87.94 107 ALA A O 1
ATOM 838 N N . ASN A 1 108 ? -3.750 -8.097 1.201 1.00 86.56 108 ASN A N 1
ATOM 839 C CA . ASN A 1 108 ? -3.751 -9.110 0.145 1.00 86.56 108 ASN A CA 1
ATOM 840 C C . ASN A 1 108 ? -4.396 -8.610 -1.155 1.00 86.56 108 ASN A C 1
ATOM 842 O O . ASN A 1 108 ? -3.922 -8.926 -2.249 1.00 86.56 108 ASN A O 1
ATOM 846 N N . VAL A 1 109 ? -5.484 -7.836 -1.064 1.00 82.75 109 VAL A N 1
ATOM 847 C CA . VAL A 1 109 ? -6.127 -7.246 -2.249 1.00 82.75 109 VAL A CA 1
ATOM 848 C C . VAL A 1 109 ? -5.183 -6.256 -2.931 1.00 82.75 109 VAL A C 1
ATOM 850 O O . VAL A 1 109 ? -4.997 -6.317 -4.147 1.00 82.75 109 VAL A O 1
ATOM 853 N N . VAL A 1 110 ? -4.550 -5.376 -2.158 1.00 82.75 110 VAL A N 1
ATOM 854 C CA . VAL A 1 110 ? -3.646 -4.353 -2.695 1.00 82.75 110 VAL A CA 1
ATOM 855 C C . VAL A 1 110 ? -2.368 -4.962 -3.274 1.00 82.75 110 VAL A C 1
ATOM 857 O O . VAL A 1 110 ? -1.980 -4.602 -4.384 1.00 82.75 110 VAL A O 1
ATOM 860 N N . GLU A 1 111 ? -1.760 -5.942 -2.607 1.00 84.50 111 GLU A N 1
ATOM 861 C CA . GLU A 1 111 ? -0.580 -6.660 -3.110 1.00 84.50 111 GLU A CA 1
ATOM 862 C C . GLU A 1 111 ? -0.856 -7.347 -4.451 1.00 84.50 111 GLU A C 1
ATOM 864 O O . GLU A 1 111 ? -0.061 -7.239 -5.389 1.00 84.50 111 GLU A O 1
ATOM 869 N N . ARG A 1 112 ? -2.017 -8.002 -4.588 1.00 80.44 112 ARG A N 1
ATOM 870 C CA . ARG A 1 112 ? -2.436 -8.611 -5.859 1.00 80.44 112 ARG A CA 1
ATOM 871 C C . ARG A 1 112 ? -2.615 -7.571 -6.961 1.00 80.44 112 ARG A C 1
ATOM 873 O O . ARG A 1 112 ? -2.240 -7.844 -8.102 1.00 80.44 112 ARG A O 1
ATOM 880 N N . ASN A 1 113 ? -3.143 -6.389 -6.651 1.00 76.38 113 ASN A N 1
ATOM 881 C CA . ASN A 1 113 ? -3.279 -5.304 -7.628 1.00 76.38 113 ASN A CA 1
ATOM 882 C C . ASN A 1 113 ? -1.916 -4.771 -8.083 1.00 76.38 113 ASN A C 1
ATOM 884 O O . ASN A 1 113 ? -1.691 -4.602 -9.282 1.00 76.38 113 ASN A O 1
ATOM 888 N N . ILE A 1 114 ? -0.967 -4.593 -7.161 1.00 74.31 114 ILE A N 1
ATOM 889 C CA . ILE A 1 114 ? 0.405 -4.200 -7.509 1.00 74.31 114 ILE A CA 1
ATOM 890 C C . ILE A 1 114 ? 1.052 -5.272 -8.402 1.00 74.31 114 ILE A C 1
ATOM 892 O O . ILE A 1 114 ? 1.607 -4.945 -9.450 1.00 74.31 114 ILE A O 1
ATOM 896 N N . ALA A 1 115 ? 0.923 -6.555 -8.053 1.00 72.12 115 ALA A N 1
ATOM 897 C CA . ALA A 1 115 ? 1.494 -7.669 -8.817 1.00 72.12 115 ALA A CA 1
ATOM 898 C C . ALA A 1 115 ? 0.850 -7.875 -10.206 1.00 72.12 115 ALA A C 1
ATOM 900 O O . ALA A 1 115 ? 1.506 -8.331 -11.142 1.00 72.12 115 ALA A O 1
ATOM 901 N N . THR A 1 116 ? -0.440 -7.569 -10.364 1.00 66.88 116 THR A N 1
ATOM 902 C CA . THR A 1 116 ? -1.150 -7.703 -11.650 1.00 66.88 116 THR A CA 1
ATOM 903 C C . THR A 1 116 ? -0.927 -6.506 -12.567 1.00 66.88 116 THR A C 1
ATOM 905 O O . THR A 1 116 ? -0.741 -6.707 -13.764 1.00 66.88 116 THR A O 1
ATOM 908 N N . ALA A 1 117 ? -0.855 -5.286 -12.027 1.00 60.22 117 ALA A N 1
ATOM 909 C CA . ALA A 1 117 ? -0.537 -4.078 -12.793 1.00 60.22 117 ALA A CA 1
ATOM 910 C C . ALA A 1 117 ? 0.902 -4.066 -13.339 1.00 60.22 117 ALA A C 1
ATOM 912 O O . ALA A 1 117 ? 1.190 -3.406 -14.335 1.00 60.22 117 ALA A O 1
ATOM 913 N N . THR A 1 118 ? 1.801 -4.795 -12.681 1.00 56.78 118 THR A N 1
ATOM 914 C CA . THR A 1 118 ? 3.224 -4.888 -13.031 1.00 56.78 118 THR A CA 1
ATOM 915 C C . THR A 1 118 ? 3.537 -6.033 -13.991 1.00 56.78 118 THR A C 1
ATOM 917 O O . THR A 1 118 ? 4.606 -6.042 -14.607 1.00 56.78 118 THR A O 1
ATOM 920 N N . LYS A 1 119 ? 2.607 -6.980 -14.189 1.00 49.19 119 LYS A N 1
ATOM 921 C CA . LYS A 1 119 ? 2.750 -7.983 -15.244 1.00 49.19 119 LYS A CA 1
ATOM 922 C C . LYS A 1 119 ? 2.616 -7.294 -16.602 1.00 49.19 119 LYS A C 1
ATOM 924 O O . LYS A 1 119 ? 1.620 -6.606 -16.832 1.00 49.19 119 LYS A O 1
ATOM 929 N N . PRO A 1 120 ? 3.558 -7.506 -17.540 1.00 42.12 120 PRO A N 1
ATOM 930 C CA . PRO A 1 120 ? 3.326 -7.111 -18.915 1.00 42.12 120 PRO A CA 1
ATOM 931 C C . PRO A 1 120 ? 2.058 -7.829 -19.363 1.00 42.12 120 PRO A C 1
ATOM 933 O O . PRO A 1 120 ? 1.982 -9.059 -19.308 1.00 42.12 120 PRO A O 1
ATOM 936 N N . THR A 1 121 ? 1.045 -7.064 -19.765 1.00 41.97 121 THR A N 1
ATOM 937 C CA . THR A 1 121 ? -0.072 -7.612 -20.519 1.00 41.97 121 THR A CA 1
ATOM 938 C C . THR A 1 121 ? 0.549 -8.365 -21.681 1.00 41.97 121 THR A C 1
ATOM 940 O O . THR A 1 121 ? 1.149 -7.770 -22.578 1.00 41.97 121 THR A O 1
ATOM 943 N N . ALA A 1 122 ? 0.491 -9.696 -21.622 1.00 41.03 122 ALA A N 1
ATOM 944 C CA . ALA A 1 122 ? 0.779 -10.536 -22.762 1.00 41.03 122 ALA A CA 1
ATOM 945 C C . ALA A 1 122 ? -0.208 -10.090 -23.840 1.00 41.03 122 ALA A C 1
ATOM 947 O O . ALA A 1 122 ? -1.379 -10.474 -23.831 1.00 41.03 122 ALA A O 1
ATOM 948 N N . LYS A 1 123 ? 0.236 -9.174 -24.711 1.00 39.91 123 LYS A N 1
ATOM 949 C CA . LYS A 1 123 ? -0.479 -8.833 -25.931 1.00 39.91 123 LYS A CA 1
ATOM 950 C C . LYS A 1 123 ? -0.794 -10.167 -26.584 1.00 39.91 123 LYS A C 1
ATOM 952 O O . LYS A 1 123 ? 0.119 -10.953 -26.810 1.00 39.91 123 LYS A O 1
ATOM 957 N N . LYS A 1 124 ? -2.086 -10.417 -26.804 1.00 42.84 124 LYS A N 1
ATOM 958 C CA . LYS A 1 124 ? -2.623 -11.530 -27.585 1.00 42.84 124 LYS A CA 1
ATOM 959 C C . LYS A 1 124 ? -1.708 -11.807 -28.783 1.00 42.84 124 LYS A C 1
ATOM 961 O O . LYS A 1 124 ? -1.830 -11.157 -29.816 1.00 42.84 124 LYS A O 1
ATOM 966 N N . SER A 1 125 ? -0.829 -12.791 -28.654 1.00 47.75 125 SER A N 1
ATOM 967 C CA . SER A 1 125 ? -0.193 -13.455 -29.784 1.00 47.75 125 SER A CA 1
ATOM 968 C C . SER A 1 125 ? -1.226 -14.418 -30.353 1.00 47.75 125 SER A C 1
ATOM 970 O O . SER A 1 125 ? -1.139 -15.623 -30.145 1.00 47.75 125 SER A O 1
ATOM 972 N N . PHE A 1 126 ? -2.269 -13.895 -31.001 1.00 46.25 126 PHE A N 1
ATOM 973 C CA . PHE A 1 126 ? -3.146 -14.747 -31.794 1.00 46.25 126 PHE A CA 1
ATOM 974 C C . PHE A 1 126 ? -2.547 -14.889 -33.190 1.00 46.25 126 PHE A C 1
ATOM 976 O O . PHE A 1 126 ? -2.698 -14.029 -34.048 1.00 46.25 126 PHE A O 1
ATOM 983 N N . ALA A 1 127 ? -1.790 -15.980 -33.297 1.00 47.91 127 ALA A N 1
ATOM 984 C CA . ALA A 1 127 ? -1.716 -16.922 -34.402 1.00 47.91 127 ALA A CA 1
ATOM 985 C C . ALA A 1 127 ? -1.678 -16.363 -35.834 1.00 47.91 127 ALA A C 1
ATOM 987 O O . ALA A 1 127 ? -2.661 -15.872 -36.385 1.00 47.91 127 ALA A O 1
ATOM 988 N N . MET A 1 128 ? -0.518 -16.601 -36.450 1.00 50.12 128 MET A N 1
ATOM 989 C CA . MET A 1 128 ? -0.305 -16.783 -37.882 1.00 50.12 128 MET A CA 1
ATOM 990 C C . MET A 1 128 ? -1.524 -17.386 -38.592 1.00 50.12 128 MET A C 1
ATOM 992 O O . MET A 1 128 ? -2.011 -18.450 -38.212 1.00 50.12 128 MET A O 1
ATOM 996 N N . LYS A 1 129 ? -1.942 -16.760 -39.692 1.00 51.81 129 LYS A N 1
ATOM 997 C CA . LYS A 1 129 ? -2.731 -17.434 -40.720 1.00 51.81 129 LYS A CA 1
ATOM 998 C C . LYS A 1 129 ? -2.087 -17.183 -42.080 1.00 51.81 129 LYS A C 1
ATOM 1000 O O . LYS A 1 129 ? -2.242 -16.109 -42.646 1.00 51.81 129 LYS A O 1
ATOM 1005 N N . ALA A 1 130 ? -1.353 -18.174 -42.573 1.00 50.22 130 ALA A N 1
ATOM 1006 C CA . ALA A 1 130 ? -1.040 -18.382 -43.987 1.00 50.22 130 ALA A CA 1
ATOM 1007 C C . ALA A 1 130 ? -0.510 -19.821 -44.167 1.00 50.22 130 ALA A C 1
ATOM 1009 O O . ALA A 1 130 ? 0.103 -20.322 -43.222 1.00 50.22 130 ALA A O 1
ATOM 1010 N N . PRO A 1 131 ? -0.645 -20.472 -45.339 1.00 55.44 131 PRO A N 1
ATOM 1011 C CA . PRO A 1 131 ? -1.448 -20.149 -46.522 1.00 55.44 131 PRO A CA 1
ATOM 1012 C C . PRO A 1 131 ? -2.501 -21.241 -46.835 1.00 55.44 131 PRO A C 1
ATOM 1014 O O . PRO A 1 131 ? -2.474 -22.339 -46.287 1.00 55.44 131 PRO A O 1
ATOM 1017 N N . VAL A 1 132 ? -3.444 -20.928 -47.725 1.00 56.78 132 VAL A N 1
ATOM 1018 C CA . VAL A 1 132 ? -4.373 -21.906 -48.320 1.00 56.78 132 VAL A CA 1
ATOM 1019 C C . VAL A 1 132 ? -3.659 -22.538 -49.523 1.00 56.78 132 VAL A C 1
ATOM 1021 O O . VAL A 1 132 ? -3.177 -21.774 -50.361 1.00 56.78 132 VAL A O 1
ATOM 1024 N N . PRO A 1 133 ? -3.529 -23.873 -49.622 1.00 62.59 133 PRO A N 1
ATOM 1025 C CA . PRO A 1 133 ? -3.000 -24.501 -50.828 1.00 62.59 133 PRO A CA 1
ATOM 1026 C C . PRO A 1 133 ? -4.048 -24.461 -51.950 1.00 62.59 133 PRO A C 1
ATOM 1028 O O . PRO A 1 133 ? -5.243 -24.599 -51.682 1.00 62.59 133 PRO A O 1
ATOM 1031 N N . ALA A 1 134 ? -3.573 -24.224 -53.175 1.00 64.38 134 ALA A N 1
ATOM 1032 C CA . ALA A 1 134 ? -4.350 -24.318 -54.411 1.00 64.38 134 ALA A CA 1
ATOM 1033 C C . ALA A 1 134 ? -4.682 -25.774 -54.761 1.00 64.38 134 ALA A C 1
ATOM 1035 O O . ALA A 1 134 ? -3.863 -26.656 -54.410 1.00 64.38 134 ALA A O 1
#

Foldseek 3Di:
DDDDPLVVQLCVLLCVLCVPHDSVVLVVLLVVQCVQDVCSSVLSSQLSVLLVQLLVLLLVLLPPDDDDPPCPVNNDRDPSNVVSVVSNVVSLVVSCVSPVVSSVVNSVSSVVSSVVSNDPPPDPPPDDDDDDDD

Sequence (134 aa):
MTRLKGQDNLDDLTGKLTAGFNAVTLKALQEQFVAKSPDAKKVLTDFYLAAEQLQKRENEFNKRAKPKAHDLKANLRSTEQLTAIRTFETAKQGLLGISPDL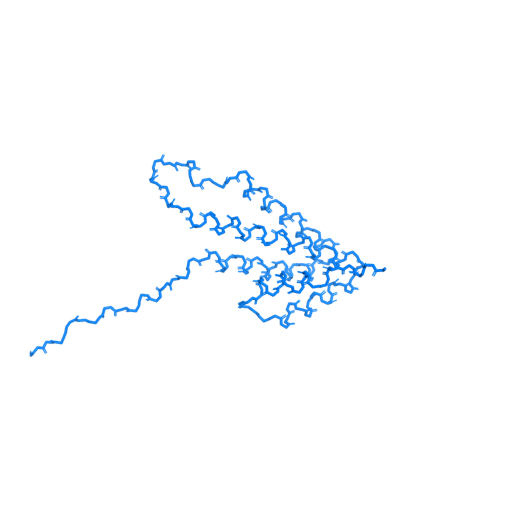GERIANVVERNIATATKPTAKKSFAMKAPVPA

Radius of gyration: 19.61 Å; chains: 1; bounding box: 45×50×70 Å

pLDDT: mean 72.04, std 16.48, range [33.41, 92.31]

Secondary structure (DSSP, 8-state):
----THHHHHHHHHHHHHTTS-HHHHHHHHHHHHTT-TTHHHHHHHHHHHHHHHHHHHHHHHTSPPPPTT-GGGGSPPHHHHHHHHHHHHHHHHHHHH-HHHHHHHHHHHHHHHHHHTS---------------